Protein AF-A0A7S2RRW1-F1 (afdb_monomer_lite)

Sequence (136 aa):
QVFKQTKNTKQLDKCASSVGANFRIMLAQTKLLLVLAMLMVLFQWKTNHDLGEVLGERKYLGCRGVTCLGRDIRMFEQRCKDIRRREAPLRLSIVRTIRKLVLGALPEASVQFAGSSALGLSLPNADLDVLVTLPR

Radius of gyration: 24.09 Å; chains: 1; bounding box: 56×26×74 Å

Foldseek 3Di:
DPPDPVPVVVVVVVVVVVVVVVVVVVVVVVVVVVVVVVVVVVVVVVVVVVVCVVPVDPDDPVPPVVVVVVVVVVVQVVVQVVLCVVCVVVLVVVQVVVQVVCCVVAVQKDKDWDDCNVVVNDGRPRDTDMDIGHDD

Organism: NCBI:txid96639

Structure (mmCIF, N/CA/C/O backbone):
data_AF-A0A7S2RRW1-F1
#
_entry.id   AF-A0A7S2RRW1-F1
#
loop_
_atom_site.group_PDB
_atom_site.id
_atom_site.type_symbol
_atom_site.label_atom_id
_atom_site.label_alt_id
_atom_site.label_comp_id
_atom_site.label_asym_id
_atom_site.label_entity_id
_atom_site.label_seq_id
_atom_site.pdbx_PDB_ins_code
_atom_site.Cartn_x
_atom_site.Cartn_y
_atom_site.Cartn_z
_atom_site.occupancy
_atom_site.B_iso_or_equiv
_atom_site.auth_seq_id
_atom_site.auth_comp_id
_atom_site.auth_asym_id
_atom_site.auth_atom_id
_atom_site.pdbx_PDB_model_num
ATOM 1 N N . GLN A 1 1 ? -7.478 -17.970 42.952 1.00 42.72 1 GLN A N 1
ATOM 2 C CA . GLN A 1 1 ? -7.092 -18.732 41.743 1.00 42.72 1 GLN A CA 1
ATOM 3 C C . GLN A 1 1 ? -6.190 -17.852 40.874 1.00 42.72 1 GLN A C 1
ATOM 5 O O . GLN A 1 1 ? -6.672 -17.163 39.990 1.00 42.72 1 GLN A O 1
ATOM 10 N N . VAL A 1 2 ? -4.887 -17.807 41.168 1.00 41.53 2 VAL A N 1
ATOM 11 C CA . VAL A 1 2 ? -3.907 -16.925 40.498 1.00 41.53 2 VAL A CA 1
ATOM 12 C C . VAL A 1 2 ? -2.835 -17.804 39.863 1.00 41.53 2 VAL A C 1
ATOM 14 O O . VAL A 1 2 ? -1.721 -17.870 40.345 1.00 41.53 2 VAL A O 1
ATOM 17 N N . PHE A 1 3 ? -3.189 -18.585 38.843 1.00 38.50 3 PHE A N 1
ATOM 18 C CA . PHE A 1 3 ? -2.223 -19.400 38.091 1.00 38.50 3 PHE A CA 1
ATOM 19 C C . PHE A 1 3 ? -2.826 -19.767 36.729 1.00 38.50 3 PHE A C 1
ATOM 21 O O . PHE A 1 3 ? -3.330 -20.869 36.542 1.00 38.50 3 PHE A O 1
ATOM 28 N N . LYS A 1 4 ? -2.841 -18.819 35.778 1.00 41.31 4 LYS A N 1
ATOM 29 C CA . LYS A 1 4 ? -3.058 -19.131 34.345 1.00 41.31 4 LYS A CA 1
ATOM 30 C C . LYS A 1 4 ? -2.663 -18.034 33.342 1.00 41.31 4 LYS A C 1
ATOM 32 O O . LYS A 1 4 ? -2.704 -18.301 32.148 1.00 41.31 4 LYS A O 1
ATOM 37 N N . GLN A 1 5 ? -2.228 -16.844 33.771 1.00 41.66 5 GLN A N 1
ATOM 38 C CA . GLN A 1 5 ? -1.876 -15.750 32.844 1.00 41.66 5 GLN A CA 1
ATOM 39 C C . GLN A 1 5 ? -0.423 -15.753 32.329 1.00 41.66 5 GLN A C 1
ATOM 41 O O . GLN A 1 5 ? -0.130 -15.113 31.326 1.00 41.66 5 GLN A O 1
ATOM 46 N N . THR A 1 6 ? 0.495 -16.513 32.929 1.00 42.19 6 THR A N 1
ATOM 47 C CA . THR A 1 6 ? 1.930 -16.473 32.574 1.00 42.19 6 THR A CA 1
ATOM 48 C C . THR A 1 6 ? 2.324 -17.279 31.329 1.00 42.19 6 THR A C 1
ATOM 50 O O . THR A 1 6 ? 3.468 -17.186 30.888 1.00 42.19 6 THR A O 1
ATOM 53 N N . LYS A 1 7 ? 1.415 -18.063 30.727 1.00 42.16 7 LYS A N 1
ATOM 54 C CA . LYS A 1 7 ? 1.717 -18.826 29.496 1.00 42.16 7 LYS A CA 1
ATOM 55 C C . LYS A 1 7 ? 1.518 -18.027 28.199 1.00 42.16 7 LYS A C 1
ATOM 57 O O . LYS A 1 7 ? 2.211 -18.320 27.229 1.00 42.16 7 LYS A O 1
ATOM 62 N N . ASN A 1 8 ? 0.655 -17.006 28.184 1.00 46.28 8 ASN A N 1
ATOM 63 C CA . ASN A 1 8 ? 0.342 -16.248 26.961 1.00 46.28 8 ASN A CA 1
ATOM 64 C C . ASN A 1 8 ? 1.371 -15.159 26.622 1.00 46.28 8 ASN A C 1
ATOM 66 O O . ASN A 1 8 ? 1.636 -14.917 25.447 1.00 46.28 8 ASN A O 1
ATOM 70 N N . THR A 1 9 ? 2.014 -14.547 27.617 1.00 44.78 9 THR A N 1
ATOM 71 C CA . THR A 1 9 ? 3.027 -13.500 27.384 1.00 44.78 9 THR A CA 1
ATOM 72 C C . THR A 1 9 ? 4.275 -14.043 26.683 1.00 44.78 9 THR A C 1
ATOM 74 O O . THR A 1 9 ? 4.743 -13.453 25.716 1.00 44.78 9 THR A O 1
ATOM 77 N N . LYS A 1 10 ? 4.739 -15.249 27.048 1.00 45.41 10 LYS A N 1
ATOM 78 C CA . LYS A 1 10 ? 5.876 -15.904 26.370 1.00 45.41 10 LYS A CA 1
ATOM 79 C C . LYS A 1 10 ? 5.600 -16.281 24.907 1.00 45.41 10 LYS A C 1
ATOM 81 O O . LYS A 1 10 ? 6.544 -16.409 24.129 1.00 45.41 10 LYS A O 1
ATOM 86 N N . GLN A 1 11 ? 4.339 -16.499 24.526 1.00 45.69 11 GLN A N 1
ATOM 87 C CA . GLN A 1 11 ? 3.959 -16.763 23.132 1.00 45.69 11 GLN A CA 1
ATOM 88 C C . GLN A 1 11 ? 3.872 -15.473 22.309 1.00 45.69 11 GLN A C 1
ATOM 90 O O . GLN A 1 11 ? 4.338 -15.457 21.171 1.00 45.69 11 GLN A O 1
ATOM 95 N N . LEU A 1 12 ? 3.354 -14.390 22.893 1.00 44.91 12 LEU A N 1
ATOM 96 C CA . LEU A 1 12 ? 3.322 -13.060 22.275 1.00 44.91 12 LEU A CA 1
ATOM 97 C C . LEU A 1 12 ? 4.732 -12.502 22.024 1.00 44.91 12 LEU A C 1
ATOM 99 O O . LEU A 1 12 ? 5.003 -12.027 20.922 1.00 44.91 12 LEU A O 1
ATOM 103 N N . ASP A 1 13 ? 5.662 -12.673 22.968 1.00 44.50 13 ASP A N 1
ATOM 104 C CA . ASP A 1 13 ? 7.065 -12.265 22.791 1.00 44.50 13 ASP A CA 1
ATOM 105 C C . ASP A 1 13 ? 7.791 -13.094 21.715 1.00 44.50 13 ASP A C 1
ATOM 107 O O . ASP A 1 13 ? 8.600 -12.572 20.939 1.00 44.50 13 ASP A O 1
ATOM 111 N N . LYS A 1 14 ? 7.472 -14.392 21.599 1.00 47.81 14 LYS A N 1
ATOM 112 C CA . LYS A 1 14 ? 7.968 -15.248 20.506 1.00 47.81 14 LYS A CA 1
ATOM 113 C C . LYS A 1 14 ? 7.409 -14.840 19.141 1.00 47.81 14 LYS A C 1
ATOM 115 O O . LYS A 1 14 ? 8.117 -14.918 18.141 1.00 47.81 14 LYS A O 1
ATOM 120 N N . CYS A 1 15 ? 6.163 -14.380 19.088 1.00 43.19 15 CYS A N 1
ATOM 121 C CA . CYS A 1 15 ? 5.538 -13.928 17.850 1.00 43.19 15 CYS A CA 1
ATOM 122 C C . CYS A 1 15 ? 6.092 -12.560 17.406 1.00 43.19 15 CYS A C 1
ATOM 124 O O . CYS A 1 15 ? 6.472 -12.395 16.249 1.00 43.19 15 CYS A O 1
ATOM 126 N N . ALA A 1 16 ? 6.263 -11.612 18.334 1.00 46.56 16 ALA A N 1
ATOM 127 C CA . ALA A 1 16 ? 6.856 -10.302 18.055 1.00 46.56 16 ALA A CA 1
ATOM 128 C C . ALA A 1 16 ? 8.335 -10.395 17.632 1.00 46.56 16 ALA A C 1
ATOM 130 O O . ALA A 1 16 ? 8.766 -9.698 16.710 1.00 46.56 16 ALA A O 1
ATOM 131 N N . SER A 1 17 ? 9.107 -11.299 18.246 1.00 52.28 17 SER A N 1
ATOM 132 C CA . SER A 1 17 ? 10.491 -11.575 17.832 1.00 52.28 17 SER A CA 1
ATOM 133 C C . SER A 1 17 ? 10.573 -12.269 16.468 1.00 52.28 17 SER A C 1
ATOM 135 O O . SER A 1 17 ? 11.434 -11.909 15.667 1.00 52.28 17 SER A O 1
ATOM 137 N N . SER A 1 18 ? 9.643 -13.177 16.151 1.00 50.94 18 SER A N 1
ATOM 138 C CA . SER A 1 18 ? 9.526 -13.801 14.825 1.00 50.94 18 SER A CA 1
ATOM 139 C C . SER A 1 18 ? 9.166 -12.792 13.728 1.00 50.94 18 SER A C 1
ATOM 141 O O . SER A 1 18 ? 9.758 -12.824 12.652 1.00 50.94 18 SER A O 1
ATOM 143 N N . VAL A 1 19 ? 8.226 -11.877 13.982 1.00 51.31 19 VAL A N 1
ATOM 144 C CA . VAL A 1 19 ? 7.835 -10.834 13.015 1.00 51.31 19 VAL A CA 1
ATOM 145 C C . VAL A 1 19 ? 8.967 -9.823 12.820 1.00 51.31 19 VAL A C 1
ATOM 147 O O . VAL A 1 19 ? 9.283 -9.461 11.688 1.00 51.31 19 VAL A O 1
ATOM 150 N N . GLY A 1 20 ? 9.646 -9.425 13.900 1.00 52.59 20 GLY A N 1
ATOM 151 C CA . GLY A 1 20 ? 10.826 -8.562 13.827 1.00 52.59 20 GLY A CA 1
ATOM 152 C C . GLY A 1 20 ? 11.996 -9.206 13.075 1.00 52.59 20 GLY A C 1
ATOM 153 O O . GLY A 1 20 ? 12.679 -8.525 12.310 1.00 52.59 20 GLY A O 1
ATOM 154 N N . ALA A 1 21 ? 12.214 -10.514 13.243 1.00 54.50 21 ALA A N 1
ATOM 155 C CA . ALA A 1 21 ? 13.224 -11.267 12.501 1.00 54.50 21 ALA A CA 1
ATOM 156 C C . ALA A 1 21 ? 12.876 -11.363 11.007 1.00 54.50 21 ALA A C 1
ATOM 158 O O . ALA A 1 21 ? 13.720 -11.054 10.167 1.00 54.50 21 ALA A O 1
ATOM 159 N N . ASN A 1 22 ? 11.621 -11.677 10.673 1.00 53.62 22 ASN A N 1
ATOM 160 C CA . ASN A 1 22 ? 11.151 -11.736 9.288 1.00 53.62 22 ASN A CA 1
ATOM 161 C C . ASN A 1 22 ? 11.237 -10.370 8.593 1.00 53.62 22 ASN A C 1
ATOM 163 O O . ASN A 1 22 ? 11.673 -10.291 7.448 1.00 53.62 22 ASN A O 1
ATOM 167 N N . PHE A 1 23 ? 10.927 -9.278 9.298 1.00 48.78 23 PHE A N 1
ATOM 168 C CA . PHE A 1 23 ? 11.074 -7.926 8.762 1.00 48.78 23 PHE A CA 1
ATOM 169 C C . PHE A 1 23 ? 12.542 -7.566 8.495 1.00 48.78 23 PHE A C 1
ATOM 171 O O . PHE A 1 23 ? 12.854 -6.987 7.457 1.00 48.78 23 PHE A O 1
ATOM 178 N N . ARG A 1 24 ? 13.471 -7.952 9.383 1.00 56.53 24 ARG A N 1
ATOM 179 C CA . ARG A 1 24 ? 14.917 -7.754 9.167 1.00 56.53 24 ARG A CA 1
ATOM 180 C C . ARG A 1 24 ? 15.439 -8.568 7.985 1.00 56.53 24 ARG A C 1
ATOM 182 O O . ARG A 1 24 ? 16.237 -8.039 7.217 1.00 56.53 24 ARG A O 1
ATOM 189 N N . ILE A 1 25 ? 14.977 -9.809 7.822 1.00 63.41 25 ILE A N 1
ATOM 190 C CA . ILE A 1 25 ? 15.326 -10.662 6.678 1.00 63.41 25 ILE A CA 1
ATOM 191 C C . ILE A 1 25 ? 14.801 -10.041 5.382 1.00 63.41 25 ILE A C 1
ATOM 193 O O . ILE A 1 25 ? 15.561 -9.906 4.428 1.00 63.41 25 ILE A O 1
ATOM 197 N N . MET A 1 26 ? 13.553 -9.570 5.364 1.00 55.09 26 MET A N 1
ATOM 198 C CA . MET A 1 26 ? 12.968 -8.914 4.193 1.00 55.09 26 MET A CA 1
ATOM 199 C C . MET A 1 26 ? 13.700 -7.608 3.850 1.00 55.09 26 MET A C 1
ATOM 201 O O . MET A 1 26 ? 14.004 -7.347 2.690 1.00 55.09 26 MET A O 1
ATOM 205 N N . LEU A 1 27 ? 14.075 -6.805 4.853 1.00 61.19 27 LEU A N 1
ATOM 206 C CA . LEU A 1 27 ? 14.859 -5.584 4.646 1.00 61.19 27 LEU A CA 1
ATOM 207 C C . LEU A 1 27 ? 16.274 -5.892 4.127 1.00 61.19 27 LEU A C 1
ATOM 209 O O . LEU A 1 27 ? 16.797 -5.159 3.288 1.00 61.19 27 LEU A O 1
ATOM 213 N N . ALA A 1 28 ? 16.893 -6.972 4.614 1.00 63.69 28 AL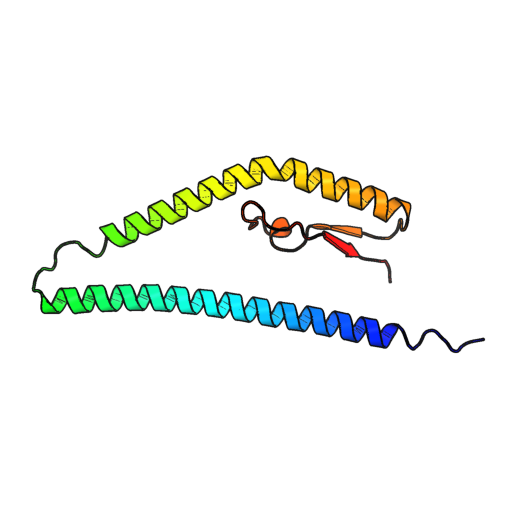A A N 1
ATOM 214 C CA . ALA A 1 28 ? 18.187 -7.450 4.136 1.00 63.69 28 ALA A CA 1
ATOM 215 C C . ALA A 1 28 ? 18.100 -7.972 2.693 1.00 63.69 28 ALA A C 1
ATOM 217 O O . ALA A 1 28 ? 18.963 -7.641 1.885 1.00 63.69 28 ALA A O 1
ATOM 218 N N . GLN A 1 29 ? 17.036 -8.698 2.341 1.00 64.12 29 GLN A N 1
ATOM 219 C CA . GLN A 1 29 ? 16.771 -9.155 0.974 1.00 64.12 29 GLN A CA 1
ATOM 220 C C . GLN A 1 29 ? 16.539 -7.982 0.015 1.00 64.12 29 GLN A C 1
ATOM 222 O O . GLN A 1 29 ? 17.105 -7.970 -1.074 1.00 64.12 29 GLN A O 1
ATOM 227 N N . THR A 1 30 ? 15.801 -6.949 0.429 1.00 67.12 30 THR A N 1
ATOM 228 C CA . THR A 1 30 ? 15.598 -5.739 -0.386 1.00 67.12 30 THR A CA 1
ATOM 229 C C . THR A 1 30 ? 16.900 -4.964 -0.585 1.00 67.12 30 THR A C 1
ATOM 231 O O . THR A 1 30 ? 17.184 -4.515 -1.693 1.00 67.12 30 THR A O 1
ATOM 234 N N . LYS A 1 31 ? 17.737 -4.840 0.456 1.00 68.25 31 LYS A N 1
ATOM 235 C CA . LYS A 1 31 ? 19.074 -4.233 0.335 1.00 68.25 31 LYS A CA 1
ATOM 236 C C . LYS A 1 31 ? 19.980 -5.045 -0.589 1.00 68.25 31 LYS A C 1
ATOM 238 O O . LYS A 1 31 ? 20.666 -4.457 -1.417 1.00 68.25 31 LYS A O 1
ATOM 243 N N . LEU A 1 32 ? 19.948 -6.374 -0.487 1.00 73.75 32 LEU A N 1
ATOM 244 C CA . LEU A 1 32 ? 20.706 -7.269 -1.359 1.00 73.75 32 LEU A CA 1
ATOM 245 C C . LEU A 1 32 ? 20.258 -7.140 -2.819 1.00 73.75 32 LEU A C 1
ATOM 247 O O . LEU A 1 32 ? 21.105 -7.026 -3.697 1.00 73.75 32 LEU A O 1
ATOM 251 N N . LEU A 1 33 ? 18.950 -7.079 -3.082 1.00 70.88 33 LEU A N 1
ATOM 252 C CA . LEU A 1 33 ? 18.404 -6.838 -4.421 1.00 70.88 33 LEU A CA 1
ATOM 253 C C . LEU A 1 33 ? 18.827 -5.476 -4.978 1.00 70.88 33 LEU A C 1
ATOM 255 O O . LEU A 1 33 ? 19.174 -5.386 -6.152 1.00 70.88 33 LEU A O 1
ATOM 259 N N . LEU A 1 34 ? 18.851 -4.430 -4.146 1.00 72.56 34 LEU A N 1
ATOM 260 C CA . LEU A 1 34 ? 19.313 -3.105 -4.562 1.00 72.56 34 LEU A CA 1
ATOM 261 C C . LEU A 1 34 ? 20.806 -3.115 -4.917 1.00 72.56 34 LEU A C 1
ATOM 263 O O . LEU A 1 34 ? 21.201 -2.559 -5.937 1.00 72.56 34 LEU A O 1
ATOM 267 N N . VAL A 1 35 ? 21.627 -3.784 -4.101 1.00 76.81 35 VAL A N 1
ATOM 268 C CA . VAL A 1 35 ? 23.064 -3.951 -4.353 1.00 76.81 35 VAL A CA 1
ATOM 269 C C . VAL A 1 35 ? 23.297 -4.777 -5.615 1.00 76.81 35 VAL A C 1
ATOM 271 O O . VAL A 1 35 ? 24.104 -4.379 -6.447 1.00 76.81 35 VAL A O 1
ATOM 274 N N . LEU A 1 36 ? 22.563 -5.873 -5.817 1.00 73.06 36 LEU A N 1
ATOM 275 C CA . LEU A 1 36 ? 22.636 -6.674 -7.040 1.00 73.06 36 LEU A CA 1
ATOM 276 C C . LEU A 1 36 ? 22.216 -5.864 -8.270 1.00 73.06 36 LEU A C 1
ATOM 278 O O . LEU A 1 36 ? 22.889 -5.931 -9.291 1.00 73.06 36 LEU A O 1
ATOM 282 N N . ALA A 1 37 ? 21.166 -5.046 -8.175 1.00 72.44 37 ALA A N 1
ATOM 283 C CA . ALA A 1 37 ? 20.763 -4.153 -9.257 1.00 72.44 37 ALA A CA 1
ATOM 284 C C . ALA A 1 37 ? 21.848 -3.107 -9.567 1.00 72.44 37 ALA A C 1
ATOM 286 O O . ALA A 1 37 ? 22.179 -2.903 -10.733 1.00 72.44 37 ALA A O 1
ATOM 287 N N . MET A 1 38 ? 22.456 -2.493 -8.545 1.00 77.50 38 MET A N 1
ATOM 288 C CA . MET A 1 38 ? 23.584 -1.572 -8.728 1.00 77.50 38 MET A CA 1
ATOM 289 C C . MET A 1 38 ? 24.796 -2.273 -9.347 1.00 77.50 38 MET A C 1
ATOM 291 O O . MET A 1 38 ? 25.409 -1.725 -10.258 1.00 77.50 38 MET A O 1
ATOM 295 N N . LEU A 1 39 ? 25.116 -3.494 -8.912 1.00 74.69 39 LEU A N 1
ATOM 296 C CA . LEU A 1 39 ? 26.194 -4.300 -9.483 1.00 74.69 39 LEU A CA 1
ATOM 297 C C . LEU A 1 39 ? 25.904 -4.694 -10.930 1.00 74.69 39 LEU A C 1
ATOM 299 O O . LEU A 1 39 ? 26.814 -4.637 -11.742 1.00 74.69 39 LEU A O 1
ATOM 303 N N . MET A 1 40 ? 24.662 -5.027 -11.287 1.00 73.94 40 MET A N 1
ATOM 304 C CA . MET A 1 40 ? 24.291 -5.292 -12.679 1.00 73.94 40 MET A CA 1
ATOM 305 C C . MET A 1 40 ? 24.418 -4.040 -13.549 1.00 73.94 40 MET A C 1
ATOM 307 O O . MET A 1 40 ? 24.906 -4.139 -14.669 1.00 73.94 40 MET A O 1
ATOM 311 N N . VAL A 1 41 ? 24.039 -2.863 -13.039 1.00 72.94 41 VAL A N 1
ATOM 312 C CA . VAL A 1 41 ? 24.225 -1.586 -13.750 1.00 72.94 41 VAL A CA 1
ATOM 313 C C . VAL A 1 41 ? 25.711 -1.273 -13.927 1.00 72.94 41 VAL A C 1
ATOM 315 O O . VAL A 1 41 ? 26.130 -0.904 -15.021 1.00 72.94 41 VAL A O 1
ATOM 318 N N . LEU A 1 42 ? 26.523 -1.461 -12.883 1.00 70.50 42 LEU A N 1
ATOM 319 C CA . LEU A 1 42 ? 27.972 -1.261 -12.942 1.00 70.50 42 LEU A CA 1
ATOM 320 C C . LEU A 1 42 ? 28.657 -2.281 -13.854 1.00 70.50 42 LEU A C 1
ATOM 322 O O . LEU A 1 42 ? 29.557 -1.913 -14.601 1.00 70.50 42 LEU A O 1
ATOM 326 N N . PHE A 1 43 ? 28.214 -3.538 -13.836 1.00 70.69 43 PHE A N 1
ATOM 327 C CA . PHE A 1 43 ? 28.722 -4.594 -14.703 1.00 70.69 43 PHE A CA 1
ATOM 328 C C . PHE A 1 43 ? 28.362 -4.317 -16.159 1.00 70.69 43 PHE A C 1
ATOM 330 O O . PHE A 1 43 ? 29.252 -4.330 -16.997 1.00 70.69 43 PHE A O 1
ATOM 337 N N . GLN A 1 44 ? 27.107 -3.958 -16.456 1.00 67.88 44 GLN A N 1
ATOM 338 C CA . GLN A 1 44 ? 26.702 -3.524 -17.795 1.00 67.88 44 GLN A CA 1
ATOM 339 C C . GLN A 1 44 ? 27.483 -2.290 -18.253 1.00 67.88 44 GLN A C 1
ATOM 341 O O . GLN A 1 44 ? 27.874 -2.206 -19.415 1.00 67.88 44 GLN A O 1
ATOM 346 N N . TRP A 1 45 ? 27.726 -1.326 -17.363 1.00 68.00 45 TRP A N 1
ATOM 347 C CA . TRP A 1 45 ? 28.538 -0.153 -17.674 1.00 68.00 45 TRP A CA 1
ATOM 348 C C . TRP A 1 45 ? 29.986 -0.540 -17.999 1.00 68.00 45 TRP A C 1
ATOM 350 O O . TRP A 1 45 ? 30.500 -0.128 -19.036 1.00 68.00 45 TRP A O 1
ATOM 360 N N . LYS A 1 46 ? 30.604 -1.398 -17.178 1.00 66.62 46 LYS A N 1
ATOM 361 C CA . LYS A 1 46 ? 31.967 -1.914 -17.361 1.00 66.62 46 LYS A CA 1
ATOM 362 C C . LYS A 1 46 ? 32.102 -2.730 -18.649 1.00 66.62 46 LYS A C 1
ATOM 364 O O . LYS A 1 46 ? 32.989 -2.439 -19.439 1.00 66.62 46 LYS A O 1
ATOM 369 N N . THR A 1 47 ? 31.191 -3.666 -18.924 1.00 62.44 47 THR A N 1
ATOM 370 C CA . THR A 1 47 ? 31.209 -4.462 -20.163 1.00 62.44 47 THR A CA 1
ATOM 371 C C . THR A 1 47 ? 31.005 -3.601 -21.402 1.00 62.44 47 THR A C 1
ATOM 373 O O . THR A 1 47 ? 31.664 -3.829 -22.408 1.00 62.44 47 THR A O 1
ATOM 376 N N . 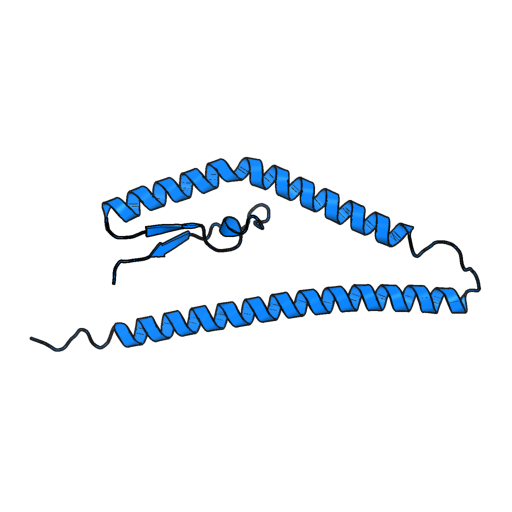ASN A 1 48 ? 30.134 -2.589 -21.344 1.00 57.12 48 ASN A N 1
ATOM 377 C CA . ASN A 1 48 ? 29.928 -1.670 -22.467 1.00 57.12 48 ASN A CA 1
ATOM 378 C C . ASN A 1 48 ? 31.126 -0.733 -22.686 1.00 57.12 48 ASN A C 1
ATOM 380 O O . ASN A 1 48 ? 31.374 -0.322 -23.817 1.00 57.12 48 ASN A O 1
ATOM 384 N N . HIS A 1 49 ? 31.862 -0.392 -21.626 1.00 56.78 49 HIS A N 1
ATOM 385 C CA . HIS A 1 49 ? 33.065 0.430 -21.720 1.00 56.78 49 HIS A CA 1
ATOM 386 C C . HIS A 1 49 ? 34.270 -0.381 -22.223 1.00 56.78 49 HIS A C 1
ATOM 388 O O . HIS A 1 49 ? 34.980 0.084 -23.110 1.00 56.78 49 HIS A O 1
ATOM 394 N N . ASP A 1 50 ? 34.450 -1.608 -21.726 1.00 54.47 50 ASP A N 1
ATOM 395 C CA . ASP A 1 50 ? 35.540 -2.501 -22.136 1.00 54.47 50 ASP A CA 1
ATOM 396 C C . ASP A 1 50 ? 35.325 -3.021 -23.581 1.00 54.47 50 ASP A C 1
ATOM 398 O O . ASP A 1 50 ? 36.281 -3.088 -24.352 1.00 54.47 50 ASP A O 1
ATOM 402 N N . LEU A 1 51 ? 34.080 -3.285 -24.027 1.00 47.75 51 LEU A N 1
ATOM 403 C CA . LEU A 1 51 ? 33.797 -3.551 -25.455 1.00 47.75 51 LEU A CA 1
ATOM 404 C C . LEU A 1 51 ? 34.066 -2.328 -26.351 1.00 47.75 51 LEU A C 1
ATOM 406 O O . LEU A 1 51 ? 34.438 -2.486 -27.514 1.00 47.75 51 LEU A O 1
ATOM 410 N N . GLY A 1 52 ? 33.866 -1.117 -25.824 1.00 48.69 52 GLY A N 1
ATOM 411 C CA . GLY A 1 52 ? 34.108 0.136 -26.542 1.00 48.69 52 GLY A CA 1
ATOM 412 C C . GLY A 1 52 ? 35.592 0.440 -26.773 1.00 48.69 52 GLY A C 1
ATOM 413 O O . GLY A 1 52 ? 35.919 1.155 -27.718 1.00 48.69 52 GLY A O 1
ATOM 414 N N . GLU A 1 53 ? 36.489 -0.115 -25.952 1.00 46.06 53 GLU A N 1
ATOM 415 C CA . GLU A 1 53 ? 37.941 -0.016 -26.152 1.00 46.06 53 GLU A CA 1
ATOM 416 C C . GLU A 1 53 ? 38.466 -1.018 -27.187 1.00 46.06 53 GLU A C 1
ATOM 418 O O . GLU A 1 53 ? 39.320 -0.659 -27.995 1.00 46.06 53 GLU A O 1
ATOM 423 N N . VAL A 1 54 ? 37.930 -2.244 -27.224 1.00 50.84 54 VAL A N 1
ATOM 424 C CA . VAL A 1 54 ? 38.399 -3.300 -28.145 1.00 50.84 54 VAL A CA 1
ATOM 425 C C . VAL A 1 54 ? 37.985 -3.041 -29.600 1.00 50.84 54 VAL A C 1
ATOM 427 O O . VAL A 1 54 ? 38.693 -3.443 -30.520 1.00 50.84 54 VAL A O 1
ATOM 430 N N . LEU A 1 55 ? 36.865 -2.349 -29.833 1.00 46.38 55 LEU A N 1
ATOM 431 C CA . LEU A 1 55 ? 36.313 -2.149 -31.179 1.00 46.38 55 LEU A CA 1
ATOM 432 C C . LEU A 1 55 ? 36.677 -0.813 -31.842 1.00 46.38 55 LEU A C 1
ATOM 434 O O . LEU A 1 55 ? 36.223 -0.562 -32.953 1.00 46.38 55 LEU A O 1
ATOM 438 N N . GLY A 1 56 ? 37.474 0.056 -31.211 1.00 44.16 56 GLY A N 1
ATOM 439 C CA . GLY A 1 56 ? 37.939 1.311 -31.832 1.00 44.16 56 GLY A CA 1
ATOM 440 C C . GLY A 1 56 ? 36.835 2.306 -32.236 1.00 44.16 56 GLY A C 1
ATOM 441 O O . GLY A 1 56 ? 37.128 3.390 -32.735 1.00 44.16 56 GLY A O 1
ATOM 442 N N . GLU A 1 57 ? 35.565 1.992 -31.984 1.00 40.16 57 GLU A N 1
ATOM 443 C CA . GLU A 1 57 ? 34.422 2.843 -32.270 1.00 40.16 57 GLU A CA 1
ATOM 444 C C . GLU A 1 57 ? 33.877 3.431 -30.969 1.00 40.16 57 GLU A C 1
ATOM 446 O O . GLU A 1 57 ? 32.936 2.932 -30.351 1.00 40.16 57 GLU A O 1
ATOM 451 N N . ARG A 1 58 ? 34.420 4.588 -30.575 1.00 44.69 58 ARG A N 1
ATOM 452 C CA . ARG A 1 58 ? 33.728 5.509 -29.661 1.00 44.69 58 ARG A CA 1
ATOM 453 C C . ARG A 1 58 ? 32.492 6.093 -30.355 1.00 44.69 58 ARG A C 1
ATOM 455 O O . ARG A 1 58 ? 32.463 7.279 -30.674 1.00 44.69 58 ARG A O 1
ATOM 462 N N . LYS A 1 59 ? 31.462 5.286 -30.620 1.00 42.59 59 LYS A N 1
ATOM 463 C CA . LYS A 1 59 ? 30.179 5.761 -31.152 1.00 42.59 59 LYS A CA 1
ATOM 464 C C . LYS A 1 59 ? 28.984 5.055 -30.490 1.00 42.59 59 LYS A C 1
ATOM 466 O O . LYS A 1 59 ? 28.493 4.027 -30.923 1.00 42.59 59 LYS A O 1
ATOM 471 N N . TYR A 1 60 ? 28.449 5.728 -29.467 1.00 43.81 60 TYR A N 1
ATOM 472 C CA . TYR A 1 60 ? 27.003 5.871 -29.216 1.00 43.81 60 TYR A CA 1
ATOM 473 C C . TYR A 1 60 ? 26.142 4.689 -28.721 1.00 43.81 60 TYR A C 1
ATOM 475 O O . TYR A 1 60 ? 24.917 4.780 -28.815 1.00 43.81 60 TYR A O 1
ATOM 483 N N . LEU A 1 61 ? 26.685 3.651 -28.081 1.00 45.53 61 LEU A N 1
ATOM 484 C CA . LEU A 1 61 ? 25.830 2.645 -27.410 1.00 45.53 61 LEU A CA 1
ATOM 485 C C . LEU A 1 61 ? 25.469 2.975 -25.944 1.00 45.53 61 LEU A C 1
ATOM 487 O O . LEU A 1 61 ? 24.440 2.515 -25.451 1.00 45.53 61 LEU A O 1
ATOM 491 N N . GLY A 1 62 ? 26.216 3.860 -25.273 1.00 46.47 62 GLY A N 1
ATOM 492 C CA . GLY A 1 62 ? 26.022 4.167 -23.845 1.00 46.47 62 GLY A CA 1
ATOM 493 C C . GLY A 1 62 ? 24.782 5.002 -23.491 1.00 46.47 62 GLY A C 1
ATOM 494 O O . GLY A 1 62 ? 24.220 4.837 -22.413 1.00 46.47 62 GLY A O 1
ATOM 495 N N . CYS A 1 63 ? 24.301 5.869 -24.389 1.00 49.25 63 CYS A N 1
ATOM 496 C CA . CYS A 1 63 ? 23.170 6.754 -24.078 1.00 49.25 63 CYS A CA 1
ATOM 497 C C . CYS A 1 63 ? 21.816 6.157 -24.483 1.00 49.25 63 CYS A C 1
ATOM 499 O O . CYS A 1 63 ? 20.848 6.301 -23.743 1.00 49.25 63 CYS A O 1
ATOM 501 N N . ARG A 1 64 ? 21.721 5.452 -25.622 1.00 46.94 64 ARG A N 1
ATOM 502 C CA . ARG A 1 64 ? 20.429 4.928 -26.104 1.00 46.94 64 ARG A CA 1
ATOM 503 C C . ARG A 1 64 ? 19.868 3.834 -25.190 1.00 46.94 64 ARG A C 1
ATOM 505 O O . ARG A 1 64 ? 18.709 3.936 -24.802 1.00 46.94 64 ARG A O 1
ATOM 512 N N . GLY A 1 65 ? 20.682 2.863 -24.767 1.00 51.91 65 GLY A N 1
ATOM 513 C CA . GLY A 1 65 ? 20.239 1.781 -23.872 1.00 51.91 65 GLY A CA 1
ATOM 514 C C . GLY A 1 65 ? 19.739 2.285 -22.511 1.00 51.91 65 GLY A C 1
ATOM 515 O O . GLY A 1 65 ? 18.645 1.925 -22.07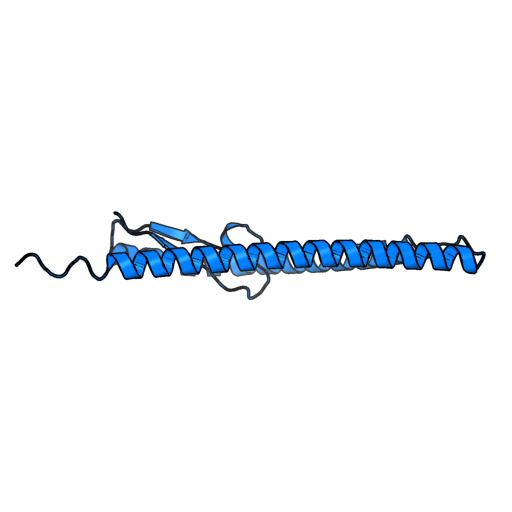9 1.00 51.91 65 GLY A O 1
ATOM 516 N N . VAL A 1 66 ? 20.479 3.210 -21.889 1.00 56.16 66 VAL A N 1
ATOM 517 C CA . VAL A 1 66 ? 20.087 3.853 -20.621 1.00 56.16 66 VAL A CA 1
ATOM 518 C C . VAL A 1 66 ? 18.821 4.702 -20.795 1.00 56.16 66 VAL A C 1
ATOM 520 O O . VAL A 1 66 ? 17.946 4.695 -19.928 1.00 56.16 66 VAL A O 1
ATOM 523 N N . THR A 1 67 ? 18.657 5.386 -21.935 1.00 61.97 67 THR A N 1
ATOM 524 C CA . THR A 1 67 ? 17.429 6.153 -22.213 1.00 61.97 67 THR A CA 1
ATOM 525 C C . THR A 1 67 ? 16.203 5.276 -22.469 1.00 61.97 67 THR A C 1
ATOM 527 O O . THR A 1 67 ? 15.104 5.675 -22.078 1.00 61.97 67 THR A O 1
ATOM 530 N N . CYS A 1 68 ? 16.368 4.093 -23.074 1.00 72.12 68 CYS A N 1
ATOM 531 C CA . CYS A 1 68 ? 15.283 3.132 -23.284 1.00 72.12 68 CYS A CA 1
ATOM 532 C C . CYS A 1 68 ? 14.827 2.526 -21.952 1.00 72.12 68 CYS A C 1
ATOM 534 O O . CYS A 1 68 ? 13.653 2.641 -21.614 1.00 72.12 68 CYS A O 1
ATOM 536 N N . LEU A 1 69 ? 15.757 2.025 -21.131 1.00 76.19 69 LEU A N 1
ATOM 537 C CA . LEU A 1 69 ? 15.429 1.503 -19.799 1.00 76.19 69 LEU A CA 1
ATOM 538 C C . LEU A 1 69 ? 14.792 2.583 -18.907 1.00 76.19 69 LEU A C 1
ATOM 540 O O . LEU A 1 69 ? 13.783 2.344 -18.248 1.00 76.19 69 LEU A O 1
ATOM 544 N N . GLY A 1 70 ? 15.323 3.809 -18.931 1.00 76.69 70 GLY A N 1
ATOM 545 C CA . GLY A 1 70 ? 14.739 4.933 -18.196 1.00 76.69 70 GLY A CA 1
ATOM 546 C C . GLY A 1 70 ? 13.345 5.338 -18.697 1.00 76.69 70 GLY A C 1
ATOM 547 O O . GLY A 1 70 ? 12.533 5.857 -17.929 1.00 76.69 70 GLY A O 1
ATOM 548 N N . ARG A 1 71 ? 13.032 5.122 -19.981 1.00 78.94 71 ARG A N 1
ATOM 549 C CA . ARG A 1 71 ? 11.673 5.297 -20.517 1.00 78.94 71 ARG A CA 1
ATOM 550 C C . ARG A 1 71 ? 10.745 4.208 -19.986 1.00 78.94 71 ARG A C 1
ATOM 552 O O . ARG A 1 71 ? 9.668 4.547 -19.504 1.00 78.94 71 ARG A O 1
ATOM 559 N N . ASP A 1 72 ? 11.176 2.953 -20.006 1.00 80.75 72 ASP A N 1
ATOM 560 C CA . ASP A 1 72 ? 10.371 1.817 -19.548 1.00 80.75 72 ASP A CA 1
ATOM 561 C C . ASP A 1 72 ? 10.056 1.907 -18.052 1.00 80.75 72 ASP A C 1
ATOM 563 O O . ASP A 1 72 ? 8.901 1.745 -17.658 1.00 80.75 72 ASP A O 1
ATOM 567 N N . ILE A 1 73 ? 11.041 2.291 -17.229 1.00 83.50 73 ILE A N 1
ATOM 568 C CA . ILE A 1 73 ? 10.847 2.540 -15.792 1.00 83.50 73 ILE A CA 1
ATOM 569 C C . ILE A 1 73 ? 9.793 3.631 -15.568 1.00 83.50 73 ILE A C 1
ATOM 571 O O . ILE A 1 73 ? 8.873 3.438 -14.775 1.00 83.50 73 ILE A O 1
ATOM 575 N N . ARG A 1 74 ? 9.870 4.757 -16.291 1.00 82.56 74 ARG A N 1
ATOM 576 C CA . ARG A 1 74 ? 8.889 5.851 -16.165 1.00 82.56 74 ARG A CA 1
ATOM 577 C C . ARG A 1 74 ? 7.494 5.446 -16.632 1.00 82.56 74 ARG A C 1
ATOM 579 O O . ARG A 1 74 ? 6.511 5.801 -15.986 1.00 82.56 74 ARG A O 1
ATOM 586 N N . MET A 1 75 ? 7.389 4.691 -17.726 1.00 84.31 75 MET A N 1
ATOM 587 C CA . MET A 1 75 ? 6.100 4.171 -18.195 1.00 84.31 75 MET A CA 1
ATOM 588 C C . MET A 1 75 ? 5.483 3.211 -17.176 1.00 84.31 75 MET A C 1
ATOM 590 O O . MET A 1 75 ? 4.287 3.298 -16.895 1.00 84.31 75 MET A O 1
ATOM 594 N N . PHE A 1 76 ? 6.288 2.322 -16.594 1.00 84.50 76 PHE A N 1
ATOM 595 C CA . PHE A 1 76 ? 5.843 1.420 -15.540 1.00 84.50 76 PHE A CA 1
ATOM 596 C C . PHE A 1 76 ? 5.407 2.187 -14.286 1.00 84.50 76 PHE A C 1
ATOM 598 O O . PHE A 1 76 ? 4.325 1.931 -13.756 1.00 84.50 76 PHE A O 1
A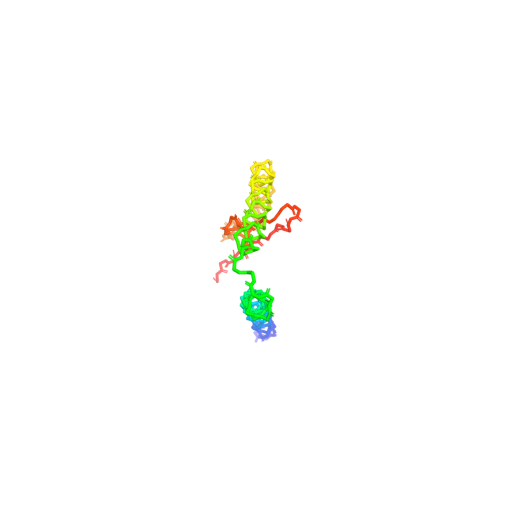TOM 605 N N . GLU A 1 77 ? 6.195 3.172 -13.848 1.00 85.81 77 GLU A N 1
ATOM 606 C CA . GLU A 1 77 ? 5.864 4.029 -12.708 1.00 85.81 77 GLU A CA 1
ATOM 607 C C . GLU A 1 77 ? 4.530 4.753 -12.924 1.00 85.81 77 GLU A C 1
ATOM 609 O O . GLU A 1 77 ? 3.681 4.764 -12.029 1.00 85.81 77 GLU A O 1
ATOM 614 N N . GLN A 1 78 ? 4.316 5.309 -14.120 1.00 87.25 78 GLN A N 1
ATOM 615 C CA . GLN A 1 78 ? 3.079 5.998 -14.471 1.00 87.25 78 GLN A CA 1
ATOM 616 C C . GLN A 1 78 ? 1.876 5.048 -14.452 1.00 87.25 78 GLN A C 1
ATOM 618 O O . GLN A 1 78 ? 0.872 5.353 -13.810 1.00 87.25 78 GLN A O 1
ATOM 623 N N . ARG A 1 79 ? 1.995 3.853 -15.048 1.00 85.06 79 ARG A N 1
ATOM 624 C CA . ARG A 1 79 ? 0.942 2.822 -14.986 1.00 85.06 79 ARG A CA 1
ATOM 625 C C . ARG A 1 79 ? 0.611 2.434 -13.546 1.00 85.06 79 ARG A C 1
ATOM 627 O O . ARG A 1 79 ? -0.561 2.355 -13.181 1.00 85.06 79 ARG A O 1
ATOM 634 N N . CYS A 1 80 ? 1.629 2.245 -12.708 1.00 84.25 80 CYS A N 1
ATOM 635 C CA . CYS A 1 80 ? 1.433 1.951 -11.291 1.00 84.25 80 CYS A CA 1
ATOM 636 C C . CYS A 1 80 ? 0.728 3.102 -10.560 1.00 84.25 80 CYS A C 1
ATOM 638 O O . CYS A 1 80 ? -0.155 2.850 -9.742 1.00 84.25 80 CYS A O 1
ATOM 640 N N . LYS A 1 81 ? 1.079 4.364 -10.854 1.00 85.62 81 LYS A N 1
ATOM 641 C CA . LYS A 1 81 ? 0.410 5.547 -10.285 1.00 85.62 81 LYS A CA 1
ATOM 642 C C . LYS A 1 81 ? -1.068 5.594 -10.660 1.00 85.62 81 LYS A C 1
ATOM 644 O O . LYS A 1 81 ? -1.898 5.841 -9.785 1.00 85.62 81 LYS A O 1
ATOM 649 N N . ASP A 1 82 ? -1.397 5.338 -11.920 1.00 87.06 82 ASP A N 1
ATOM 650 C CA . ASP A 1 82 ? -2.777 5.389 -12.399 1.00 87.06 82 ASP A CA 1
ATOM 651 C C . ASP A 1 82 ? -3.634 4.284 -11.771 1.00 87.06 82 ASP A C 1
ATOM 653 O O . ASP A 1 82 ? -4.750 4.549 -11.320 1.00 87.06 82 ASP A O 1
ATOM 657 N N . ILE A 1 83 ? -3.092 3.069 -11.647 1.00 83.00 83 ILE A N 1
ATOM 658 C CA . ILE A 1 83 ? -3.773 1.962 -10.964 1.00 83.00 83 ILE A CA 1
ATOM 659 C C . ILE A 1 83 ? -3.951 2.269 -9.474 1.00 83.00 83 ILE A C 1
ATOM 661 O O . ILE A 1 83 ? -5.068 2.177 -8.968 1.00 83.00 83 ILE A O 1
ATOM 665 N N . ARG A 1 84 ? -2.902 2.736 -8.779 1.00 84.69 84 ARG A N 1
ATOM 666 C CA . ARG A 1 84 ? -3.001 3.143 -7.366 1.00 84.69 84 ARG A CA 1
ATOM 667 C C . ARG A 1 84 ? -4.091 4.186 -7.142 1.00 84.69 84 ARG A C 1
ATOM 669 O O . ARG A 1 84 ? -4.832 4.083 -6.171 1.00 84.69 84 ARG A O 1
ATOM 676 N N . ARG A 1 85 ? -4.216 5.180 -8.028 1.00 86.88 85 ARG A N 1
ATOM 677 C CA . ARG A 1 85 ? -5.271 6.205 -7.934 1.00 86.88 85 ARG A CA 1
ATOM 678 C C . ARG A 1 85 ? -6.673 5.608 -8.044 1.00 86.88 85 ARG A C 1
ATOM 680 O O . ARG A 1 85 ? -7.565 6.055 -7.332 1.00 86.88 85 ARG A O 1
ATOM 687 N N . ARG A 1 86 ? -6.860 4.600 -8.900 1.00 88.00 86 ARG A N 1
ATOM 688 C CA . ARG A 1 86 ? -8.145 3.898 -9.058 1.00 88.00 86 ARG A CA 1
ATOM 689 C C . ARG A 1 86 ? -8.455 2.967 -7.886 1.00 88.00 86 ARG A C 1
ATOM 691 O O . ARG A 1 86 ? -9.607 2.880 -7.479 1.00 88.00 86 ARG A O 1
ATOM 698 N N . GLU A 1 87 ? -7.447 2.297 -7.333 1.00 88.25 87 GLU A N 1
ATOM 699 C CA . GLU A 1 87 ? -7.612 1.358 -6.216 1.00 88.25 87 GLU A CA 1
ATOM 700 C C . GLU A 1 87 ? -7.689 2.039 -4.842 1.00 88.25 87 GLU A C 1
ATOM 702 O O . GLU A 1 87 ? -8.278 1.484 -3.913 1.00 88.25 87 GLU A O 1
ATOM 707 N N . ALA A 1 88 ? -7.112 3.234 -4.680 1.00 87.12 88 ALA A N 1
ATOM 708 C CA . ALA A 1 88 ? -7.053 3.929 -3.393 1.00 87.12 88 ALA A CA 1
ATOM 709 C C . ALA A 1 88 ? -8.429 4.100 -2.710 1.00 87.12 88 ALA A C 1
ATOM 711 O O . ALA A 1 88 ? -8.515 3.818 -1.511 1.00 87.12 88 ALA A O 1
ATOM 712 N N . PRO A 1 89 ? -9.521 4.479 -3.411 1.00 90.31 89 PRO A N 1
ATOM 713 C CA . PRO A 1 89 ? -10.851 4.563 -2.805 1.00 90.31 89 PRO A CA 1
ATOM 714 C C . PRO A 1 89 ? -11.359 3.214 -2.279 1.00 90.31 89 PRO A C 1
ATOM 716 O O . PRO A 1 89 ? -11.934 3.157 -1.192 1.00 90.31 89 PRO A O 1
ATOM 719 N N . LEU A 1 90 ? -11.112 2.126 -3.018 1.00 90.19 90 LEU A N 1
ATOM 720 C CA . LEU A 1 90 ? -11.490 0.762 -2.636 1.00 90.19 90 LEU A CA 1
ATOM 721 C C . LEU A 1 90 ? -10.725 0.310 -1.390 1.00 90.19 90 LEU A C 1
ATOM 723 O O . LEU A 1 90 ? -11.342 -0.096 -0.405 1.00 90.19 90 LEU A O 1
ATOM 727 N N . ARG A 1 91 ? -9.396 0.462 -1.389 1.00 89.25 91 ARG A N 1
ATOM 728 C CA . ARG A 1 91 ? -8.542 0.128 -0.235 1.00 89.25 91 ARG A CA 1
ATOM 729 C C . ARG A 1 91 ? -8.954 0.918 1.010 1.00 89.25 91 ARG A C 1
ATOM 731 O O . ARG A 1 91 ? -9.077 0.355 2.095 1.00 89.25 91 ARG A O 1
ATOM 738 N N . LEU A 1 92 ? -9.241 2.211 0.853 1.00 90.44 92 LEU A N 1
ATOM 739 C CA . LEU A 1 92 ? -9.713 3.068 1.941 1.00 90.44 92 LEU A CA 1
ATOM 740 C C . LEU A 1 92 ? -11.093 2.650 2.462 1.00 90.44 92 LEU A C 1
ATOM 742 O O . LEU A 1 92 ? -11.324 2.679 3.671 1.00 90.44 92 LEU A O 1
ATOM 746 N N . SER A 1 93 ? -12.000 2.243 1.573 1.00 93.50 93 SER A N 1
ATOM 747 C CA . SER A 1 93 ? -13.312 1.706 1.947 1.00 93.50 93 SER A CA 1
ATOM 748 C C . SER A 1 93 ? -13.181 0.430 2.783 1.00 93.50 93 SER A C 1
ATOM 750 O O . SER A 1 93 ? -13.790 0.326 3.849 1.00 93.50 93 SER A O 1
ATOM 752 N N . ILE A 1 94 ? -12.319 -0.502 2.364 1.00 91.75 94 ILE A N 1
ATOM 753 C CA . ILE A 1 94 ? -12.055 -1.751 3.091 1.00 91.75 94 ILE A CA 1
ATOM 754 C C . ILE A 1 94 ? -11.520 -1.452 4.496 1.00 91.75 94 ILE A C 1
ATOM 756 O O . ILE A 1 94 ? -12.085 -1.934 5.477 1.00 91.75 94 ILE A O 1
ATOM 760 N N . VAL A 1 95 ? -10.502 -0.593 4.627 1.00 91.06 95 VAL A N 1
ATOM 761 C CA . VAL A 1 95 ? -9.934 -0.249 5.945 1.00 91.06 95 VAL A CA 1
ATOM 762 C C . VAL A 1 95 ? -10.946 0.455 6.841 1.00 91.06 95 VAL A C 1
ATOM 764 O O . VAL A 1 95 ? -11.001 0.173 8.036 1.00 91.06 95 VAL A O 1
ATOM 767 N N . ARG A 1 96 ? -11.796 1.332 6.294 1.00 93.38 96 ARG A N 1
ATOM 768 C CA . ARG A 1 96 ? -12.882 1.956 7.067 1.00 93.38 96 ARG A CA 1
ATOM 769 C C . ARG A 1 96 ? -13.884 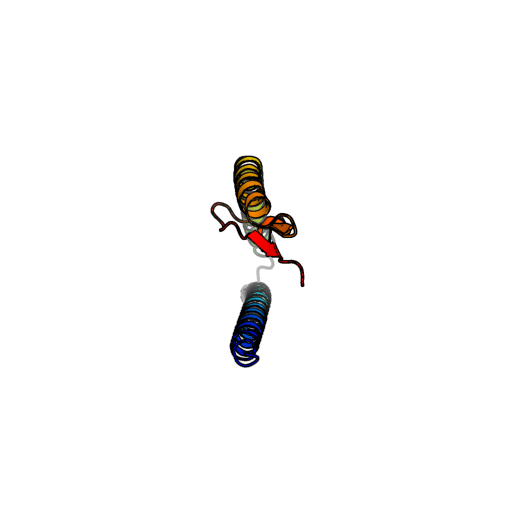0.925 7.578 1.00 93.38 96 ARG A C 1
ATOM 771 O O . ARG A 1 96 ? -14.321 1.038 8.719 1.00 93.38 96 ARG A O 1
ATOM 778 N N . THR A 1 97 ? -14.231 -0.067 6.765 1.00 95.00 97 THR A N 1
ATOM 779 C CA . THR A 1 97 ? -15.138 -1.151 7.165 1.00 95.00 97 THR A CA 1
ATOM 780 C C . THR A 1 97 ? -14.514 -2.020 8.250 1.00 95.00 97 THR A C 1
ATOM 782 O O . THR A 1 97 ? -15.136 -2.222 9.290 1.00 95.00 97 THR A O 1
ATOM 785 N N . ILE A 1 98 ? -13.258 -2.443 8.074 1.00 93.81 98 ILE A N 1
ATOM 786 C CA . ILE A 1 98 ? -12.508 -3.188 9.098 1.00 93.81 98 ILE A CA 1
ATOM 787 C C . ILE A 1 98 ? -12.445 -2.377 10.392 1.00 93.81 98 ILE A C 1
ATOM 789 O O . ILE A 1 98 ? -12.748 -2.898 11.460 1.00 93.81 98 ILE A O 1
ATOM 793 N N . ARG A 1 99 ? -12.133 -1.080 10.306 1.00 94.00 99 ARG A N 1
ATOM 794 C CA . ARG A 1 99 ? -12.091 -0.189 11.467 1.00 94.00 99 ARG A CA 1
ATOM 795 C C . ARG A 1 99 ? -13.428 -0.132 12.198 1.00 94.00 99 ARG A C 1
ATOM 797 O O . ARG A 1 99 ? -13.430 -0.225 13.417 1.00 94.00 99 ARG A O 1
ATOM 804 N N . LYS A 1 100 ? -14.552 -0.005 11.488 1.00 94.31 100 LYS A N 1
ATOM 805 C CA . LYS A 1 100 ? -15.886 -0.022 12.114 1.00 94.31 100 LYS A CA 1
ATOM 806 C C . LYS A 1 100 ? -16.159 -1.340 12.842 1.00 94.31 100 LYS A C 1
ATOM 808 O O . LYS A 1 100 ? -16.647 -1.306 13.964 1.00 94.31 100 LYS A O 1
ATOM 813 N N . LEU A 1 101 ? -15.821 -2.474 12.227 1.00 94.50 101 LEU A N 1
ATOM 814 C CA . LEU A 1 101 ? -16.015 -3.797 12.828 1.00 94.50 101 LEU A CA 1
ATOM 815 C C . LEU A 1 101 ? -15.145 -3.988 14.075 1.00 94.50 101 LEU A C 1
ATOM 817 O O . LEU A 1 101 ? -15.644 -4.392 15.120 1.00 94.50 101 LEU A O 1
ATOM 821 N N . VAL A 1 102 ? -13.859 -3.642 13.979 1.00 93.75 102 VAL A N 1
ATOM 822 C CA . VAL A 1 102 ? -12.909 -3.755 15.090 1.00 93.75 102 VAL A CA 1
ATOM 823 C C . VAL A 1 102 ? -13.314 -2.843 16.241 1.00 93.75 102 VAL A C 1
ATOM 825 O O . VAL A 1 102 ? -13.381 -3.315 17.366 1.00 93.75 102 VAL A O 1
ATOM 828 N N . LEU A 1 103 ? -13.643 -1.576 15.974 1.00 92.00 103 LEU A N 1
ATOM 829 C CA . LEU A 1 103 ? -14.056 -0.632 17.018 1.00 92.00 103 LEU A CA 1
ATOM 830 C C . LEU A 1 103 ? -15.406 -0.987 17.649 1.00 92.00 103 LEU A C 1
ATOM 832 O O . LEU A 1 103 ? -15.635 -0.659 18.807 1.00 92.00 103 LEU A O 1
ATOM 836 N N . GLY A 1 104 ? -16.290 -1.666 16.912 1.00 92.25 104 GLY A N 1
ATOM 837 C CA . GLY A 1 104 ? -17.534 -2.195 17.470 1.00 92.25 104 GLY A CA 1
ATOM 838 C C . GLY A 1 104 ? -17.298 -3.295 18.508 1.00 92.25 104 GLY A C 1
ATOM 839 O O . GLY A 1 104 ? -18.040 -3.380 19.481 1.00 92.25 104 GLY A O 1
ATOM 840 N N . ALA A 1 105 ? -16.257 -4.113 18.326 1.00 92.69 105 ALA A N 1
ATOM 841 C CA . ALA A 1 105 ? -15.884 -5.169 19.269 1.00 92.69 105 ALA A CA 1
ATOM 842 C C . ALA A 1 105 ? -14.912 -4.689 20.363 1.00 92.69 105 ALA A C 1
ATOM 844 O O . ALA A 1 105 ? -14.977 -5.145 21.501 1.00 92.69 105 ALA A O 1
ATOM 845 N N . LEU A 1 106 ? -13.993 -3.792 20.011 1.00 92.56 106 LEU A N 1
ATOM 846 C CA . LEU A 1 106 ? -12.883 -3.310 20.831 1.00 92.56 106 LEU A CA 1
ATOM 847 C C . LEU A 1 106 ? -12.732 -1.793 20.615 1.00 92.56 106 LEU A C 1
ATOM 849 O O . LEU A 1 106 ? -11.928 -1.369 19.780 1.00 92.56 106 LEU A O 1
ATOM 853 N N . PRO A 1 107 ? -13.488 -0.962 21.356 1.00 92.38 107 PRO A N 1
ATOM 854 C CA . PRO A 1 107 ? -13.539 0.489 21.140 1.00 92.38 107 PRO A CA 1
ATOM 855 C C . PRO A 1 107 ? -12.198 1.201 21.331 1.00 92.38 107 PRO A C 1
ATOM 857 O O . PRO A 1 107 ? -11.956 2.245 20.733 1.00 92.38 107 PRO A O 1
ATOM 860 N N . GLU A 1 108 ? -11.325 0.631 22.156 1.00 93.12 108 GLU A N 1
ATOM 861 C CA . GLU A 1 108 ? -10.001 1.178 22.455 1.00 93.12 108 GLU A CA 1
ATOM 862 C C . GLU A 1 108 ? -8.919 0.750 21.451 1.00 93.12 108 GLU A C 1
ATOM 864 O O . GLU A 1 108 ? -7.785 1.229 21.510 1.00 93.12 108 GLU A O 1
ATOM 869 N N . ALA A 1 109 ? -9.239 -0.154 20.520 1.00 93.94 109 ALA A N 1
ATOM 870 C CA . ALA A 1 109 ? -8.297 -0.558 19.489 1.00 93.94 109 ALA A CA 1
ATOM 871 C C . ALA A 1 109 ? -8.073 0.567 18.463 1.00 93.94 109 ALA A C 1
ATOM 873 O O . ALA A 1 109 ? -8.930 1.414 18.225 1.00 93.94 109 ALA A O 1
ATOM 874 N N . SER A 1 110 ? -6.932 0.556 17.778 1.00 91.75 110 SER A N 1
ATOM 875 C CA . SER A 1 110 ? -6.675 1.426 16.627 1.00 91.75 110 SER A CA 1
ATOM 876 C C . SER A 1 110 ? -6.444 0.602 15.367 1.00 91.75 110 SER A C 1
ATOM 878 O O . SER A 1 110 ? -5.883 -0.489 15.423 1.00 91.75 110 SER A O 1
ATOM 880 N N . VAL A 1 111 ? -6.901 1.117 14.223 1.00 91.69 111 VAL A N 1
ATOM 881 C CA . VAL A 1 111 ? -6.783 0.447 12.921 1.00 91.69 111 VAL A CA 1
ATOM 882 C C . VAL A 1 111 ? -6.195 1.415 11.905 1.00 91.69 111 VAL A C 1
ATOM 884 O O . VAL A 1 111 ? -6.740 2.506 11.704 1.00 91.69 111 VAL A O 1
ATOM 887 N N . GLN A 1 112 ? -5.109 1.009 11.250 1.00 90.44 112 GLN A N 1
ATOM 888 C CA . GLN A 1 112 ? -4.392 1.820 10.266 1.00 90.44 112 GLN A CA 1
ATOM 889 C C . GLN A 1 112 ? -3.799 0.975 9.135 1.00 90.44 112 GLN A C 1
ATOM 891 O O . GLN A 1 112 ? -3.637 -0.239 9.266 1.00 90.44 112 GLN A O 1
ATOM 896 N N . PHE A 1 113 ? -3.465 1.627 8.018 1.00 86.62 113 PHE A N 1
ATOM 897 C CA . PHE A 1 113 ? -2.689 0.994 6.952 1.00 86.62 113 PHE A CA 1
ATOM 898 C C . PHE A 1 113 ? -1.301 0.598 7.455 1.00 86.62 113 PHE A C 1
ATOM 900 O O . PHE A 1 113 ? -0.697 1.303 8.265 1.00 86.62 113 PHE A O 1
ATOM 907 N N . ALA A 1 114 ? -0.776 -0.492 6.910 1.00 86.31 114 ALA A N 1
ATOM 908 C CA . ALA A 1 114 ? 0.604 -0.910 7.089 1.00 86.31 114 ALA A CA 1
ATOM 909 C C . ALA A 1 114 ? 1.273 -1.184 5.730 1.00 86.31 114 ALA A C 1
ATOM 911 O O . ALA A 1 114 ? 0.674 -1.014 4.662 1.00 86.31 114 ALA A O 1
ATOM 912 N N . GLY A 1 115 ? 2.552 -1.558 5.783 1.00 87.50 115 GLY A N 1
ATOM 913 C CA . GLY A 1 115 ? 3.302 -2.037 4.625 1.00 87.50 115 GLY A CA 1
ATOM 914 C C . GLY A 1 115 ? 3.385 -1.043 3.465 1.00 87.50 115 GLY A C 1
ATOM 915 O O . GLY A 1 115 ? 3.481 0.174 3.650 1.00 87.50 115 GLY A O 1
ATOM 916 N N . SER A 1 116 ? 3.357 -1.577 2.241 1.00 84.00 116 SER A N 1
ATOM 917 C CA . SER A 1 116 ? 3.522 -0.789 1.008 1.00 84.00 116 SER A CA 1
ATOM 918 C C . SER A 1 116 ? 2.424 0.266 0.817 1.00 84.00 116 SER A C 1
ATOM 920 O O . SER A 1 116 ? 2.681 1.323 0.234 1.00 84.00 116 SER A O 1
ATOM 922 N N . SER A 1 117 ? 1.228 -0.000 1.357 1.00 82.56 117 SER A N 1
ATOM 923 C CA . SER A 1 117 ? 0.068 0.894 1.277 1.00 82.56 117 SER A CA 1
ATOM 924 C C . SER A 1 117 ? 0.260 2.140 2.139 1.00 82.56 117 SER A C 1
ATOM 926 O O . SER A 1 117 ? -0.099 3.234 1.711 1.00 82.56 117 SER A O 1
ATOM 928 N N . ALA A 1 118 ? 0.892 2.007 3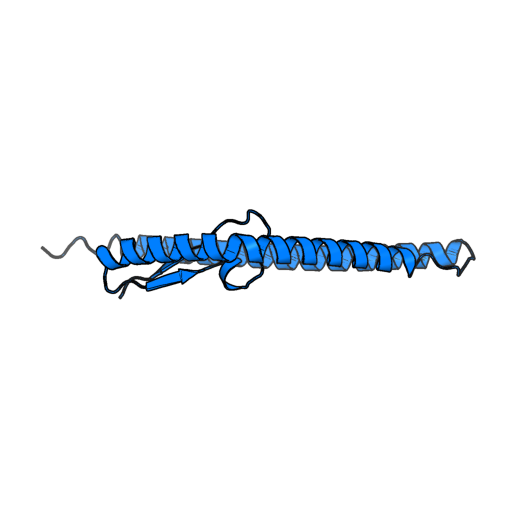.310 1.00 81.19 118 ALA A N 1
ATOM 929 C CA . ALA A 1 118 ? 1.224 3.149 4.164 1.00 81.19 118 ALA A CA 1
ATOM 930 C C . ALA A 1 118 ? 2.330 4.039 3.566 1.00 81.19 118 ALA A C 1
ATOM 932 O O . ALA A 1 118 ? 2.356 5.242 3.812 1.00 81.19 118 ALA A O 1
ATOM 933 N N . LEU A 1 119 ? 3.226 3.459 2.761 1.00 80.56 119 LEU A N 1
ATOM 934 C CA . LEU A 1 119 ? 4.368 4.158 2.159 1.00 80.56 119 LEU A CA 1
ATOM 935 C C . LEU A 1 119 ? 4.073 4.742 0.767 1.00 80.56 119 LEU A C 1
ATOM 937 O O . LEU A 1 119 ? 4.938 5.383 0.178 1.00 80.56 119 LEU A O 1
ATOM 941 N N . GLY A 1 120 ? 2.884 4.500 0.204 1.00 77.25 120 GLY A N 1
ATOM 942 C CA . GLY A 1 120 ? 2.543 4.932 -1.158 1.00 77.25 120 GLY A CA 1
ATOM 943 C C . GLY A 1 120 ? 3.313 4.194 -2.262 1.00 77.25 120 GLY A C 1
ATOM 944 O O . GLY A 1 120 ? 3.316 4.628 -3.415 1.00 77.25 120 GLY A O 1
ATOM 945 N N . LEU A 1 121 ? 3.946 3.068 -1.922 1.00 80.88 121 LEU A N 1
ATOM 946 C CA . LEU A 1 121 ? 4.784 2.266 -2.818 1.00 80.88 121 LEU A CA 1
ATOM 947 C C . LEU A 1 121 ? 4.073 1.003 -3.321 1.00 80.88 121 LEU A C 1
ATOM 949 O O . LEU A 1 121 ? 4.705 0.150 -3.939 1.00 80.88 121 LEU A O 1
ATOM 953 N N . SER A 1 122 ? 2.768 0.861 -3.073 1.00 81.75 122 SER A N 1
ATOM 954 C CA . SER A 1 122 ? 2.015 -0.317 -3.511 1.00 81.75 122 SER A CA 1
ATOM 955 C C . SER A 1 122 ? 2.055 -0.487 -5.023 1.00 81.75 122 SER A C 1
ATOM 957 O O . SER A 1 122 ? 1.758 0.435 -5.788 1.00 81.75 122 SER A O 1
ATOM 959 N N . LEU A 1 123 ? 2.405 -1.690 -5.454 1.00 85.00 123 LEU A N 1
ATOM 960 C CA . LEU A 1 123 ? 2.229 -2.099 -6.836 1.00 85.00 123 LEU A CA 1
ATOM 961 C C . LEU A 1 123 ? 0.748 -2.420 -7.104 1.00 85.00 123 LEU A C 1
ATOM 963 O O . LEU A 1 123 ? -0.006 -2.676 -6.159 1.00 85.00 123 LEU A O 1
ATOM 967 N N . PRO A 1 124 ? 0.322 -2.408 -8.377 1.00 80.19 124 PRO A N 1
ATOM 968 C CA . PRO A 1 124 ? -0.946 -3.005 -8.788 1.00 80.19 124 PRO A CA 1
ATOM 969 C C . PRO A 1 124 ? -1.116 -4.400 -8.189 1.00 80.19 124 PRO A C 1
ATOM 971 O O . PRO A 1 124 ? -0.156 -5.171 -8.179 1.00 80.19 124 PRO A O 1
ATOM 974 N N . ASN A 1 125 ? -2.314 -4.721 -7.700 1.00 82.06 125 ASN A N 1
ATOM 975 C CA . ASN A 1 125 ? -2.627 -6.012 -7.071 1.00 82.06 125 ASN A CA 1
ATOM 976 C C . ASN A 1 125 ? -1.794 -6.363 -5.823 1.00 82.06 125 ASN A C 1
ATOM 978 O O . ASN A 1 125 ? -1.852 -7.500 -5.368 1.00 82.06 125 ASN A O 1
ATOM 982 N N . ALA A 1 126 ? -1.019 -5.429 -5.260 1.00 85.06 126 ALA A N 1
ATOM 983 C CA . ALA A 1 126 ? -0.314 -5.685 -4.010 1.00 85.06 126 ALA A CA 1
ATOM 984 C C . ALA A 1 126 ? -1.313 -5.890 -2.868 1.00 85.06 126 ALA A C 1
ATOM 986 O O . ALA A 1 126 ? -2.310 -5.160 -2.793 1.00 85.06 126 ALA A O 1
ATOM 987 N N . ASP A 1 127 ? -0.989 -6.804 -1.959 1.00 88.25 127 ASP A N 1
ATOM 988 C CA . ASP A 1 127 ? -1.787 -7.072 -0.769 1.00 88.25 127 ASP A CA 1
ATOM 989 C C . ASP A 1 127 ? -2.045 -5.800 0.057 1.00 88.25 127 ASP A C 1
ATOM 991 O O . ASP A 1 127 ? -1.314 -4.797 -0.002 1.00 88.25 127 ASP A O 1
ATOM 995 N N . LEU A 1 128 ? -3.146 -5.827 0.808 1.00 89.31 128 LEU A N 1
ATOM 996 C CA . LEU A 1 128 ? -3.546 -4.749 1.700 1.00 89.31 128 LEU A CA 1
ATOM 997 C C . LEU A 1 128 ? -3.221 -5.125 3.146 1.00 89.31 128 LEU A C 1
ATOM 999 O O . LEU A 1 128 ? -3.981 -5.837 3.799 1.00 89.31 128 LEU A O 1
ATOM 1003 N N . ASP A 1 129 ? -2.123 -4.578 3.655 1.00 90.44 129 ASP A N 1
ATOM 1004 C CA . ASP A 1 129 ? -1.735 -4.752 5.050 1.00 90.44 129 ASP A CA 1
ATOM 1005 C C . ASP A 1 129 ? -2.497 -3.777 5.959 1.00 90.44 129 ASP A C 1
ATOM 1007 O O . ASP A 1 129 ? -2.484 -2.555 5.755 1.00 90.44 129 ASP A O 1
ATOM 1011 N N . VAL A 1 130 ? -3.128 -4.314 7.005 1.00 92.44 130 VAL A N 1
ATOM 1012 C CA . VAL A 1 130 ? -3.853 -3.548 8.026 1.00 92.44 130 VAL A CA 1
ATOM 1013 C C . VAL A 1 130 ? -3.305 -3.908 9.398 1.00 92.44 130 VAL A C 1
ATOM 1015 O O . VAL A 1 130 ? -3.253 -5.079 9.766 1.00 92.44 130 VAL A O 1
ATOM 1018 N N . LEU A 1 131 ? -2.917 -2.896 10.170 1.00 92.44 131 LEU A N 1
ATOM 1019 C CA . LEU A 1 131 ? -2.468 -3.066 11.545 1.00 92.44 131 LEU A CA 1
ATOM 1020 C C . LEU A 1 131 ? -3.610 -2.740 12.504 1.00 92.44 131 LEU A C 1
ATOM 1022 O O . LEU A 1 131 ? -4.181 -1.649 12.435 1.00 92.44 131 LEU A O 1
ATOM 1026 N N . VAL A 1 132 ? -3.890 -3.668 13.420 1.00 93.62 132 VAL A N 1
ATOM 1027 C CA . VAL A 1 132 ? -4.783 -3.462 14.564 1.00 93.62 132 VAL A CA 1
ATOM 1028 C C . VAL A 1 132 ? -3.938 -3.421 15.832 1.00 93.62 132 VAL A C 1
ATOM 1030 O O . VAL A 1 132 ? -3.223 -4.376 16.126 1.00 93.62 132 VAL A O 1
ATOM 1033 N N . THR A 1 133 ? -4.011 -2.323 16.579 1.00 93.06 133 THR A N 1
ATOM 1034 C CA . THR A 1 133 ? -3.293 -2.161 17.851 1.00 93.06 133 THR A CA 1
ATOM 1035 C C . THR A 1 133 ? -4.295 -2.174 18.991 1.00 93.06 133 THR A C 1
ATOM 1037 O O . THR A 1 133 ? -5.294 -1.464 18.925 1.00 93.06 133 THR A O 1
ATOM 1040 N N . LEU A 1 134 ? -4.029 -2.964 20.027 1.00 91.19 134 LEU A N 1
ATOM 1041 C CA . LEU A 1 134 ? -4.855 -3.038 21.231 1.00 91.19 134 LEU A CA 1
ATOM 1042 C C . LEU A 1 134 ? -4.272 -2.129 22.326 1.00 91.19 134 LEU A C 1
ATOM 1044 O O . LEU A 1 134 ? -3.047 -1.956 22.360 1.00 91.19 134 LEU A O 1
ATOM 1048 N N . PRO A 1 135 ? -5.106 -1.556 23.211 1.00 84.38 135 PRO A N 1
ATOM 1049 C CA . PRO A 1 135 ? -4.614 -0.896 24.419 1.00 84.38 135 PRO A CA 1
ATOM 1050 C C . PRO A 1 135 ? -3.844 -1.904 25.288 1.00 84.38 135 PRO A C 1
ATOM 1052 O O . PRO A 1 135 ? -4.103 -3.110 25.233 1.00 84.38 135 PRO A O 1
ATOM 1055 N N . ARG A 1 136 ? -2.851 -1.410 26.033 1.00 69.12 136 ARG A N 1
ATOM 1056 C CA . ARG A 1 136 ? -2.037 -2.225 26.947 1.00 69.12 136 ARG A CA 1
ATOM 1057 C C . ARG A 1 136 ? -2.750 -2.488 28.260 1.00 69.12 136 ARG A C 1
ATOM 1059 O O . ARG A 1 136 ? -3.388 -1.539 28.758 1.00 69.12 136 ARG A O 1
#

Secondary structure (DSSP, 8-state):
---SSHHHHHHHHHHHHHHHHHHHHHHHHHHHHHHHHHHHHHHHHHHHHHHHHHT----SHHHHHHHHHHHHHHHHHHHHHHHHHHHHHHHHHHHHHHHHHHHHH-TT-EEEE-HHHHTT-PPTT----EEEE---

InterPro domains:
  IPR043519 Nucleotidyltransferase superfamily [G3DSA:3.30.460.10] (82-133)
  IPR043519 Nucleotidyltransferase superfamily [SSF81301] (76-136)

pLDDT: mean 71.36, std 18.4, range [38.5, 95.0]